Protein 7TDQ (pdb70)

B-factor: mean 64.27, std 17.87, range [30.76, 130.62]

Sequence (166 aa):
DLTEDLTAKISQLTVENRELRKALGSTADPRDRPLTATEKEAQLTATVGASAAAAKKIEARVRTIFSKVVTQKQVDDALKGLSDLTEDLTAKISQLTVENRELRKALGSTADPRDRPLTATEKEAQLTATVGASAAAAKKIEARVRTIFSKVVTQKQVDDALKGLS

CATH classification: 1.10.3390.10

GO terms:
  GO:0003690 double-stranded DNA binding (F, IDA)
  GO:0052170 symbiont-mediated suppression of host innate immune response (P, IDA)
  GO:0019033 viral tegument (C, EXP)
  GO:0030430 host cell cytoplasm (C, EXP)
  GO:0005515 protein binding (F, IPI)

Structure (mmCIF, N/CA/C/O backbone):
data_7TDQ
#
_entry.id   7TDQ
#
_cell.length_a   53.332
_cell.length_b   58.683
_cell.length_c   138.421
_cell.angle_alpha   90.000
_cell.angle_beta   90.000
_cell.angle_gamma   90.000
#
_symmetry.space_group_name_H-M   'I 2 2 2'
#
loop_
_entity.id
_entity.type
_entity.pdbx_description
1 polymer 'Tegument protein ORF52'
2 water water
#
loop_
_atom_site.group_PDB
_atom_site.id
_atom_site.type_symbol
_atom_site.label_atom_id
_atom_site.label_alt_id
_atom_site.label_comp_id
_atom_site.label_asym_id
_atom_site.label_entity_id
_atom_site.label_seq_id
_atom_site.pdbx_PDB_ins_code
_atom_site.Cartn_x
_atom_site.Cartn_y
_atom_site.Cartn_z
_atom_site.occupancy
_atom_site.B_iso_or_equiv
_atom_site.auth_seq_id
_atom_site.auth_comp_id
_atom_site.auth_asym_id
_atom_site.auth_atom_id
_atom_site.pdbx_PDB_model_num
ATOM 1 N N . ASP A 1 4 ? 41.13695 54.85598 17.56588 1.000 108.46416 11 ASP A N 1
ATOM 2 C CA . ASP A 1 4 ? 40.67142 53.50078 17.29409 1.000 107.65251 11 ASP A CA 1
ATOM 3 C C . ASP A 1 4 ? 39.24654 53.30632 17.80824 1.000 102.74972 11 ASP A C 1
ATOM 4 O O . ASP A 1 4 ? 38.34159 52.98189 17.03837 1.000 111.80353 11 ASP A O 1
ATOM 9 N N . LEU A 1 5 ? 39.05259 53.50041 19.11324 1.000 91.33683 12 LEU A N 1
ATOM 10 C CA . LEU A 1 5 ? 37.73869 53.38100 19.74437 1.000 74.09664 12 LEU A CA 1
ATOM 11 C C . LEU A 1 5 ? 37.16619 54.78381 19.92025 1.000 76.29026 12 LEU A C 1
ATOM 12 O O . LEU A 1 5 ? 37.47902 55.48105 20.88813 1.000 88.03403 12 LEU A O 1
ATOM 17 N N . THR A 1 6 ? 36.32695 55.19839 18.98027 1.000 75.49105 13 THR A N 1
ATOM 18 C CA . THR A 1 6 ? 35.65748 56.48415 19.08317 1.000 72.88886 13 THR A CA 1
ATOM 19 C C . THR A 1 6 ? 34.30161 56.31674 19.76532 1.000 76.43289 13 THR A C 1
ATOM 20 O O . THR A 1 6 ? 33.86204 55.20662 20.07549 1.000 71.53978 13 THR A O 1
ATOM 32 N N . GLU A 1 8 ? 31.41314 57.24850 18.36746 1.000 75.60845 15 GLU A N 1
ATOM 33 C CA . GLU A 1 8 ? 30.50423 56.74104 17.34361 1.000 70.15412 15 GLU A CA 1
ATOM 34 C C . GLU A 1 8 ? 30.51479 55.21904 17.29179 1.000 65.93331 15 GLU A C 1
ATOM 35 O O . GLU A 1 8 ? 29.47799 54.60362 17.02196 1.000 61.93297 15 GLU A O 1
ATOM 41 N N . ASP A 1 9 ? 31.66904 54.59650 17.54477 1.000 66.34824 16 ASP A N 1
ATOM 42 C CA . ASP A 1 9 ? 31.74158 53.13852 17.56694 1.000 66.07846 16 ASP A CA 1
ATOM 43 C C . ASP A 1 9 ? 30.80189 52.55731 18.61410 1.000 60.48951 16 ASP A C 1
ATOM 44 O O . ASP A 1 9 ? 30.14824 51.53404 18.37428 1.000 64.75421 16 ASP A O 1
ATOM 49 N N . LEU A 1 10 ? 30.71776 53.19642 19.78203 1.000 63.44040 17 LEU A N 1
ATOM 50 C CA . LEU A 1 10 ? 29.82703 52.71022 20.83017 1.000 54.49960 17 LEU A CA 1
ATOM 51 C C . LEU A 1 10 ? 28.36791 52.96464 20.47127 1.000 58.17160 17 LEU A C 1
ATOM 52 O O . LEU A 1 10 ? 27.52425 52.06935 20.58645 1.000 66.46871 17 LEU A O 1
ATOM 57 N N . THR A 1 11 ? 28.05242 54.18347 20.02414 1.000 59.84579 18 THR A N 1
ATOM 58 C CA . THR A 1 11 ? 26.66527 54.50792 19.70623 1.000 65.51744 18 THR A CA 1
ATOM 59 C C . THR A 1 11 ? 26.18144 53.74859 18.47537 1.000 63.95268 18 THR A C 1
ATOM 60 O O . THR A 1 11 ? 24.98453 53.45814 18.36251 1.000 80.97966 18 THR A O 1
ATOM 64 N N . ALA A 1 12 ? 27.08648 53.40681 17.55333 1.000 55.80551 19 ALA A N 1
ATOM 65 C CA . ALA A 1 12 ? 26.70168 52.57553 16.41446 1.000 56.54996 19 ALA A CA 1
ATOM 66 C C . ALA A 1 12 ? 26.29524 51.17943 16.86767 1.000 57.55037 19 ALA A C 1
ATOM 67 O O . ALA A 1 12 ? 25.30740 50.61501 16.38283 1.000 63.01030 19 ALA A O 1
ATOM 69 N N . LYS A 1 13 ? 27.06153 50.60083 17.79668 1.000 66.05826 20 LYS A N 1
ATOM 70 C CA . LYS A 1 13 ? 26.70106 49.30777 18.36487 1.000 53.92509 20 LYS A CA 1
ATOM 71 C C . LYS A 1 13 ? 25.42510 49.40740 19.19197 1.000 55.45692 20 LYS A C 1
ATOM 72 O O . LYS A 1 13 ? 24.59544 48.49209 19.17616 1.000 62.12241 20 LYS A O 1
ATOM 78 N N . ILE A 1 14 ? 25.24476 50.51442 19.92285 1.000 52.00380 21 ILE A N 1
ATOM 79 C CA . ILE A 1 14 ? 24.03477 50.68008 20.72694 1.000 55.56089 21 ILE A CA 1
ATOM 80 C C . ILE A 1 14 ? 22.80067 50.71751 19.83605 1.000 66.71460 21 ILE A C 1
ATOM 81 O O . ILE A 1 14 ? 21.77793 50.09317 20.14122 1.000 71.94972 21 ILE A O 1
ATOM 86 N N . SER A 1 15 ? 22.87330 51.45240 18.72395 1.000 69.29596 22 SER A N 1
ATOM 87 C CA . SER A 1 15 ? 21.75421 51.49087 17.78604 1.000 64.30906 22 SER A CA 1
ATOM 88 C C . SER A 1 15 ? 21.45967 50.10370 17.22824 1.000 55.29641 22 SER A C 1
ATOM 89 O O . SER A 1 15 ? 20.30082 49.67426 17.18240 1.000 57.04533 22 SER A O 1
ATOM 92 N N . GLN A 1 16 ? 22.50490 49.38103 16.81524 1.000 51.19235 23 GLN A N 1
ATOM 93 C CA . GLN A 1 16 ? 22.31933 48.05089 16.24342 1.000 52.02000 23 GLN A CA 1
ATOM 94 C C . GLN A 1 16 ? 21.64677 47.09876 17.22660 1.000 65.63466 23 GLN A C 1
ATOM 95 O O . GLN A 1 16 ? 20.89006 46.21443 16.81278 1.000 74.07165 23 GLN A O 1
ATOM 101 N N . LEU A 1 17 ? 21.90283 47.26702 18.52555 1.000 64.59054 24 LEU A N 1
ATOM 102 C CA . LEU A 1 17 ? 21.28324 46.39992 19.52072 1.000 56.50858 24 LEU A CA 1
ATOM 103 C C . LEU A 1 17 ? 19.84711 46.81642 19.81280 1.000 50.26140 24 LEU A C 1
ATOM 104 O O . LEU A 1 17 ? 18.98344 45.95813 20.02898 1.000 51.06280 24 LEU A O 1
ATOM 109 N N . THR A 1 18 ? 19.57163 48.12232 19.82266 1.000 45.62574 25 THR A N 1
ATOM 110 C CA . THR A 1 18 ? 18.21248 48.58585 20.08372 1.000 53.45171 25 THR A CA 1
ATOM 111 C C . THR A 1 18 ? 17.26853 48.18037 18.95886 1.000 60.87496 25 THR A C 1
ATOM 112 O O . THR A 1 18 ? 16.15172 47.71199 19.21202 1.000 70.39816 25 THR A O 1
ATOM 116 N N . VAL A 1 19 ? 17.69735 48.35337 17.70580 1.000 54.49567 26 VAL A N 1
ATOM 117 C CA 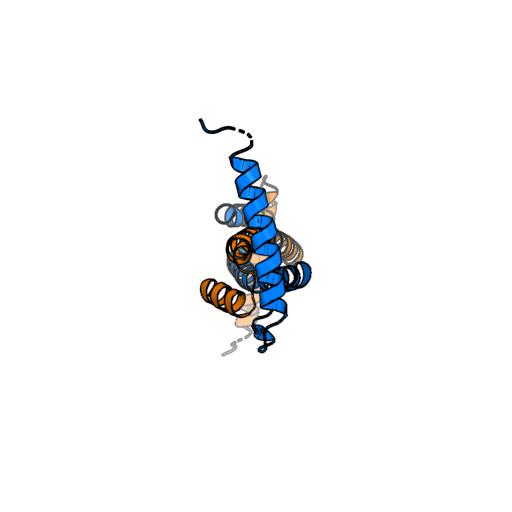. VAL A 1 19 ? 16.83039 47.98491 16.59092 1.000 60.55853 26 VAL A CA 1
ATOM 118 C C . VAL A 1 19 ? 16.66494 46.47184 16.51912 1.000 57.34305 26 VAL A C 1
ATOM 119 O O . VAL A 1 19 ? 15.61108 45.97740 16.10028 1.000 69.38673 26 VAL A O 1
ATOM 123 N N . GLU A 1 20 ? 17.68126 45.71327 16.93713 1.000 46.13723 27 GLU A N 1
ATOM 124 C CA . GLU A 1 20 ? 17.55779 44.26023 16.95832 1.000 44.40346 27 GLU A CA 1
ATOM 125 C C . GLU A 1 20 ? 16.70707 43.78906 18.13145 1.000 53.10287 27 GLU A C 1
ATOM 126 O O . GLU A 1 20 ? 15.97943 42.79677 18.00964 1.000 56.36904 27 GLU A O 1
ATOM 132 N N . ASN A 1 21 ? 16.77992 44.48023 19.27236 1.000 52.96585 28 ASN A N 1
ATOM 133 C CA . ASN A 1 21 ? 15.92316 44.11705 20.39848 1.000 61.37258 28 ASN A CA 1
ATOM 134 C C . ASN A 1 21 ? 14.46900 44.46748 20.11757 1.000 51.61177 28 ASN A C 1
ATOM 135 O O . ASN A 1 21 ? 13.55931 43.72619 20.50775 1.000 51.55089 28 ASN A O 1
ATOM 140 N N . ARG A 1 22 ? 14.22953 45.59131 19.43945 1.000 56.72387 29 ARG A N 1
ATOM 141 C CA . ARG A 1 22 ? 12.86737 45.93176 19.04553 1.000 64.19057 29 ARG A CA 1
ATOM 142 C C . ARG A 1 22 ? 12.28367 44.86743 18.12672 1.000 63.69676 29 ARG A C 1
ATOM 143 O O . ARG A 1 22 ? 11.09380 44.54200 18.21587 1.000 56.81772 29 ARG A O 1
ATOM 151 N N . GLU A 1 23 ? 13.10880 44.30462 17.24371 1.000 60.77988 30 GLU A N 1
ATOM 152 C CA . GLU A 1 23 ? 12.62409 43.28433 16.32188 1.000 53.36130 30 GLU A CA 1
ATOM 153 C C . GLU A 1 23 ? 12.39465 41.95933 17.03807 1.000 52.30624 30 GLU A C 1
ATOM 154 O O . GLU A 1 23 ? 11.37787 41.29493 16.81424 1.000 54.93007 30 GLU A O 1
ATOM 160 N N . LEU A 1 24 ? 13.32387 41.56278 17.91103 1.000 52.89499 31 LEU A N 1
ATOM 161 C CA . LEU A 1 24 ? 13.16340 40.30982 18.64120 1.000 45.76046 31 LEU A CA 1
ATOM 162 C C . LEU A 1 24 ? 11.93247 40.33347 19.54231 1.000 45.59354 31 LEU A C 1
ATOM 163 O O . LEU A 1 24 ? 11.28987 39.29726 19.73750 1.000 52.33459 31 LEU A O 1
ATOM 168 N N . ARG A 1 25 ? 11.58309 41.49541 20.09620 1.000 40.00252 32 ARG A N 1
ATOM 169 C CA . ARG A 1 25 ? 10.35613 41.58306 20.88130 1.000 51.58242 32 ARG A CA 1
ATOM 170 C C . ARG A 1 25 ? 9.13112 41.40950 19.99443 1.000 60.55907 32 ARG A C 1
ATOM 171 O O . ARG A 1 25 ? 8.21342 40.65120 20.32661 1.000 68.13092 32 ARG A O 1
ATOM 179 N N . LYS A 1 26 ? 9.09675 42.11535 18.86135 1.000 53.09596 33 LYS A N 1
ATOM 180 C CA . LYS A 1 26 ? 7.97772 41.99082 17.93046 1.000 57.75320 33 LYS A CA 1
ATOM 181 C C . LYS A 1 26 ? 7.80020 40.55070 17.46866 1.000 57.30440 33 LYS A C 1
ATOM 182 O O . LYS A 1 26 ? 6.67035 40.09525 17.25382 1.000 71.12139 33 LYS A O 1
ATOM 188 N N . ALA A 1 27 ? 8.90246 39.81408 17.31765 1.000 51.08240 34 ALA A N 1
ATOM 189 C CA . ALA A 1 27 ? 8.80196 38.39401 16.99783 1.000 52.16974 34 ALA A CA 1
ATOM 190 C C . ALA A 1 27 ? 8.27735 37.60596 18.19098 1.000 60.62163 34 ALA A C 1
ATOM 191 O O . ALA A 1 27 ? 7.42366 36.72363 18.03917 1.000 70.69019 34 ALA A O 1
ATOM 193 N N . LEU A 1 28 ? 8.77835 37.91429 19.39090 1.000 57.79810 35 LEU A N 1
ATOM 194 C CA . LEU A 1 28 ? 8.29370 37.24226 20.59302 1.000 51.70494 35 LEU A CA 1
ATOM 195 C C . LEU A 1 28 ? 6.83660 37.57976 20.87511 1.000 43.69056 35 LEU A C 1
ATOM 196 O O . LEU A 1 28 ? 6.10596 36.75156 21.43028 1.000 48.69327 35 LEU A O 1
ATOM 201 N N . GLY A 1 29 ? 6.39713 38.78556 20.51200 1.000 45.07825 36 GLY A N 1
ATOM 202 C CA . GLY A 1 29 ? 5.00501 39.15107 20.70008 1.000 46.22035 36 GLY A CA 1
ATOM 203 C C . GLY A 1 29 ? 4.05218 38.45360 19.75225 1.000 56.46439 36 GLY A C 1
ATOM 204 O O . GLY A 1 29 ? 2.84221 38.44718 20.00236 1.000 67.20131 36 GLY A O 1
ATOM 205 N N . SER A 1 30 ? 4.56830 37.86566 18.67428 1.000 58.82566 37 SER A N 1
ATOM 206 C CA . SER A 1 30 ? 3.75347 37.16123 17.69344 1.000 63.83731 37 SER A CA 1
ATOM 207 C C . SER A 1 30 ? 3.81104 35.64828 17.85962 1.000 66.53059 37 SER A C 1
ATOM 208 O O . SER A 1 30 ? 3.30323 34.92198 16.99876 1.000 71.64247 37 SER A O 1
ATOM 211 N N . THR A 1 31 ? 4.41432 35.15963 18.94063 1.000 64.34664 38 THR A N 1
ATOM 212 C CA . THR A 1 31 ? 4.54987 33.72771 19.15480 1.000 65.91194 38 THR A CA 1
ATOM 213 C C . THR A 1 31 ? 3.18813 33.09724 19.45500 1.000 70.74016 38 THR A C 1
ATOM 214 O O . THR A 1 31 ? 2.19990 33.77992 19.74200 1.000 74.77910 38 THR A O 1
ATOM 218 N N . ALA A 1 32 ? 3.14861 31.76422 19.39217 1.000 69.15028 39 ALA A N 1
ATOM 219 C CA . ALA A 1 32 ? 1.89590 31.05079 19.62337 1.000 65.09544 39 ALA A CA 1
ATOM 220 C C . ALA A 1 32 ? 1.53604 31.02884 21.10440 1.000 68.07523 39 ALA A C 1
ATOM 221 O O . ALA A 1 32 ? 0.41594 31.38647 21.48846 1.000 60.53039 39 ALA A O 1
ATOM 223 N N . ASP A 1 33 ? 2.46927 30.61029 21.94737 1.000 67.96430 40 ASP A N 1
ATOM 224 C CA . ASP A 1 33 ? 2.20644 30.49037 23.37841 1.000 71.02414 40 ASP A CA 1
ATOM 225 C C . ASP A 1 33 ? 2.13999 31.87042 24.01424 1.000 66.07295 40 ASP A C 1
ATOM 226 O O . ASP A 1 33 ? 3.11870 32.62777 23.93906 1.000 63.74372 40 ASP A O 1
ATOM 231 N N . PRO A 1 34 ? 1.02391 32.25209 24.64430 1.000 65.80748 41 PRO A N 1
ATOM 232 C CA . PRO A 1 34 ? 0.94947 33.58214 25.26814 1.000 61.48631 41 PRO A CA 1
ATOM 233 C C . PRO A 1 34 ? 1.95849 33.80365 26.38202 1.000 63.11701 41 PRO A C 1
ATOM 234 O O . PRO A 1 34 ? 2.30909 34.95681 26.65985 1.000 59.15787 41 PRO A O 1
ATOM 238 N N . ARG A 1 35 ? 2.43894 32.74291 27.03211 1.000 59.96281 42 ARG A N 1
ATOM 239 C CA . ARG A 1 35 ? 3.40697 32.91640 28.10800 1.000 62.43094 42 ARG A CA 1
ATOM 240 C C . ARG A 1 35 ? 4.81182 33.21185 27.59784 1.000 60.65095 42 ARG A C 1
ATOM 241 O O . ARG A 1 35 ? 5.68777 33.53527 28.40672 1.000 58.15855 42 ARG A O 1
ATOM 249 N N . ASP A 1 36 ? 5.04674 33.11578 26.28783 1.000 59.83961 43 ASP A N 1
ATOM 250 C CA . ASP A 1 36 ? 6.32154 33.51617 25.70566 1.000 47.99846 43 ASP A CA 1
ATOM 251 C C . ASP A 1 36 ? 6.36896 34.99414 25.33548 1.000 53.13899 43 ASP A C 1
ATOM 252 O O . ASP A 1 36 ? 7.45574 35.50651 25.04531 1.000 61.73137 43 ASP A O 1
ATOM 257 N N . ARG A 1 37 ? 5.23070 35.68272 25.33249 1.000 50.36431 44 ARG A N 1
ATOM 258 C CA . ARG A 1 37 ? 5.22315 37.09968 25.00032 1.000 57.58312 44 ARG A CA 1
ATOM 259 C C . ARG A 1 37 ? 6.04096 37.88111 26.03015 1.000 70.95391 44 ARG A C 1
ATOM 260 O O . ARG A 1 37 ? 5.97417 37.58723 27.22819 1.000 73.53094 44 ARG A O 1
ATOM 268 N N . PRO A 1 38 ? 6.82056 38.86934 25.59995 1.000 70.06691 45 PRO A N 1
ATOM 269 C CA . PRO A 1 38 ? 7.59635 39.65475 26.56679 1.000 60.76918 45 PRO A CA 1
ATOM 270 C C . PRO A 1 38 ? 6.68711 40.53352 27.40976 1.000 66.38407 45 PRO A C 1
ATOM 271 O O . PRO A 1 38 ? 5.68587 41.06809 26.92678 1.000 63.53611 45 PRO A O 1
ATOM 275 N N . LEU A 1 39 ? 7.04117 40.66781 28.68471 1.000 58.20243 46 LEU A N 1
ATOM 276 C CA . LEU A 1 39 ? 6.29393 41.54164 29.57467 1.000 48.02115 46 LEU A CA 1
ATOM 277 C C . LEU A 1 39 ? 6.48336 42.99666 29.16847 1.000 52.30249 46 LEU A C 1
ATOM 278 O O . LEU A 1 39 ? 7.56017 43.39700 28.71333 1.000 41.40346 46 LEU A O 1
ATOM 283 N N . THR A 1 40 ? 5.42708 43.78829 29.32947 1.000 68.29699 47 THR A N 1
ATOM 284 C CA . THR A 1 40 ? 5.51853 45.22130 29.11128 1.000 61.12887 47 THR A CA 1
ATOM 285 C C . THR A 1 40 ? 6.24539 45.88171 30.28214 1.000 57.60964 47 THR A C 1
ATOM 286 O O . THR A 1 40 ? 6.55872 45.24995 31.29419 1.000 70.37774 47 THR A O 1
ATOM 290 N N . ALA A 1 41 ? 6.51190 47.18179 30.13495 1.000 51.12447 48 ALA A N 1
ATOM 291 C CA . ALA A 1 41 ? 7.26973 47.90020 31.15579 1.000 47.64227 48 ALA A CA 1
ATOM 292 C C . ALA A 1 41 ? 6.48581 48.00807 32.45885 1.000 57.34164 48 ALA A C 1
ATOM 293 O O . ALA A 1 41 ? 7.05397 47.84742 33.54582 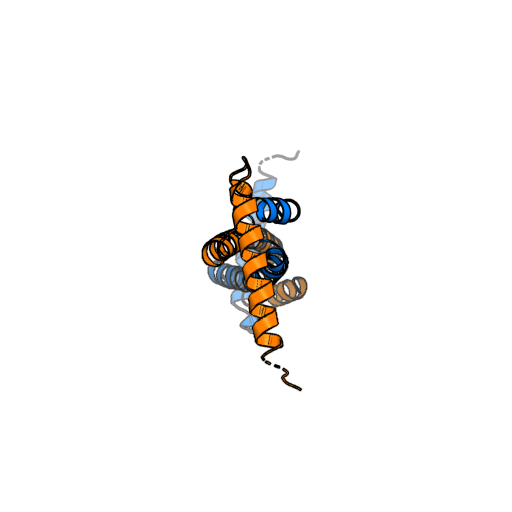1.000 44.65601 48 ALA A O 1
ATOM 295 N N . THR A 1 42 ? 5.18270 48.27758 32.36893 1.000 63.80150 49 THR A N 1
ATOM 296 C CA . THR A 1 42 ? 4.36876 48.41143 33.57199 1.000 64.04787 49 THR A CA 1
ATOM 297 C C . THR A 1 42 ? 4.04031 47.05238 34.18119 1.000 66.97702 49 THR A C 1
ATOM 298 O O . THR A 1 42 ? 3.99548 46.91652 35.40821 1.000 71.23523 49 THR A O 1
ATOM 302 N N . GLU A 1 43 ? 3.80761 46.04219 33.33934 1.000 62.95839 50 GLU A N 1
ATOM 303 C CA . GLU A 1 43 ? 3.52115 44.70015 33.84153 1.000 58.30650 50 GLU A CA 1
ATOM 304 C C . GLU A 1 43 ? 4.71142 44.14569 34.61349 1.000 51.47742 50 GLU A C 1
ATOM 305 O O . GLU A 1 43 ? 4.55473 43.56576 35.69458 1.000 39.98027 50 GLU A O 1
ATOM 311 N N . LYS A 1 44 ? 5.91631 44.32006 34.06736 1.000 53.47230 51 LYS A N 1
ATOM 312 C CA . LYS A 1 44 ? 7.12752 43.92059 34.77530 1.000 49.84431 51 LYS A CA 1
ATOM 313 C C . LYS A 1 44 ? 7.30834 44.72582 36.05518 1.000 54.61315 51 LYS A C 1
ATOM 314 O O . LYS A 1 44 ? 7.70264 44.17909 37.09322 1.000 51.53141 51 LYS A O 1
ATOM 320 N N . GLU A 1 45 ? 7.02886 46.03071 36.00005 1.000 57.25469 52 GLU A N 1
ATOM 321 C CA . GLU A 1 45 ? 7.13466 46.86290 37.19493 1.000 46.31561 52 GLU A CA 1
ATOM 322 C C . GLU A 1 45 ? 6.07088 46.49263 38.22108 1.000 41.95590 52 GLU A C 1
ATOM 323 O O . GLU A 1 45 ? 6.33799 46.49288 39.42805 1.000 40.76762 52 GLU A O 1
ATOM 329 N N . ALA A 1 46 ? 4.85996 46.16413 37.75923 1.000 45.52432 53 ALA A N 1
ATOM 330 C CA . ALA A 1 46 ? 3.79218 45.79585 38.68337 1.000 44.96783 53 ALA A CA 1
ATOM 331 C C . ALA A 1 46 ? 4.12972 44.51507 39.43050 1.000 58.88663 53 ALA A C 1
ATOM 332 O O . ALA A 1 46 ? 3.94086 44.43315 40.65152 1.000 69.11001 53 ALA A O 1
ATOM 334 N N . GLN A 1 47 ? 4.62803 43.50216 38.71758 1.000 60.10497 54 GLN A N 1
ATOM 335 C CA . GLN A 1 47 ? 5.07454 42.28341 39.38069 1.000 59.75733 54 GLN A CA 1
ATOM 336 C C . GLN A 1 47 ? 6.32953 42.50698 40.21055 1.000 50.11987 54 GLN A C 1
ATOM 337 O O . GLN A 1 47 ? 6.60490 41.71819 41.12062 1.000 51.26364 54 GLN A O 1
ATOM 343 N N . LEU A 1 48 ? 7.10112 43.55422 39.92035 1.000 42.33130 55 LEU A N 1
ATOM 344 C CA . LEU A 1 48 ? 8.28709 43.83376 40.71921 1.000 44.60363 55 LEU A CA 1
ATOM 345 C C . LEU A 1 48 ? 7.89402 44.35079 42.09918 1.000 45.03334 55 LEU A C 1
ATOM 346 O O . LEU A 1 48 ? 8.32731 43.81207 43.12321 1.000 39.90164 55 LEU A O 1
ATOM 351 N N . THR A 1 49 ? 7.05464 45.39248 42.14412 1.000 34.33617 56 THR A N 1
ATOM 352 C CA . THR A 1 49 ? 6.62456 45.93748 43.42810 1.000 52.97748 56 THR A CA 1
ATOM 353 C C . THR A 1 49 ? 5.79800 44.92328 44.20730 1.000 53.06439 56 THR A C 1
ATOM 354 O O . THR A 1 49 ? 5.84012 44.89344 45.44330 1.000 58.36889 56 THR A O 1
ATOM 358 N N . ALA A 1 50 ? 5.03825 44.08291 43.49947 1.000 48.07988 57 ALA A N 1
ATOM 359 C CA . ALA A 1 50 ? 4.30870 43.00672 44.16467 1.000 44.78763 57 ALA A CA 1
ATOM 360 C C . ALA A 1 50 ? 5.26212 42.05716 44.87470 1.000 47.16196 57 ALA A C 1
ATOM 361 O O . ALA A 1 50 ? 4.97739 41.59819 45.98778 1.000 51.19792 57 ALA A O 1
ATOM 363 N N . THR A 1 51 ? 6.39617 41.74650 44.24564 1.000 50.45120 58 THR A N 1
ATOM 364 C CA . THR A 1 51 ? 7.39854 40.91395 44.89865 1.000 47.37280 58 THR A CA 1
ATOM 365 C C . THR A 1 51 ? 8.01138 41.63832 46.09150 1.000 42.12356 58 THR A C 1
ATOM 366 O O . THR A 1 51 ? 8.22870 41.03453 47.14956 1.000 43.86636 58 THR A O 1
ATOM 370 N N . VAL A 1 52 ? 8.28989 42.93641 45.93832 1.000 37.68569 59 VAL A N 1
ATOM 371 C CA . VAL 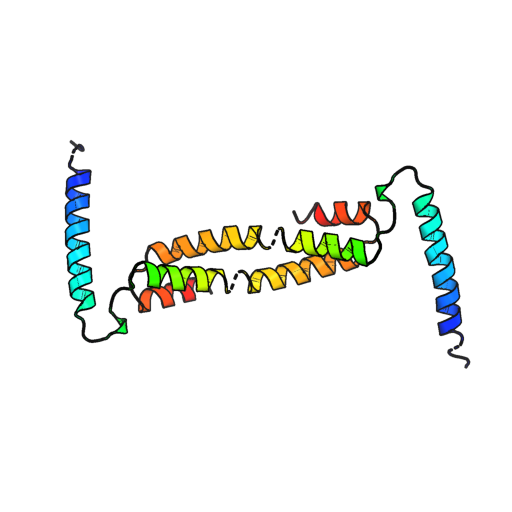A 1 52 ? 8.84970 43.72475 47.03517 1.000 50.26359 59 VAL A CA 1
ATOM 372 C C . VAL A 1 52 ? 7.87478 43.78154 48.20325 1.000 49.10755 59 VAL A C 1
ATOM 373 O O . VAL A 1 52 ? 8.24298 43.52881 49.35625 1.000 50.07485 59 VAL A O 1
ATOM 377 N N . GLY A 1 53 ? 6.61763 44.13204 47.92132 1.000 45.68971 60 GLY A N 1
ATOM 378 C CA . GLY A 1 53 ? 5.63567 44.26481 48.98239 1.000 42.87363 60 GLY A CA 1
ATOM 379 C C . GLY A 1 53 ? 5.37822 42.97080 49.72558 1.000 50.41218 60 GLY A C 1
ATOM 380 O O . GLY A 1 53 ? 5.07032 42.98684 50.92060 1.000 62.48551 60 GLY A O 1
ATOM 381 N N . ALA A 1 54 ? 5.50357 41.83377 49.03571 1.000 38.57525 61 ALA A N 1
ATOM 382 C CA . ALA A 1 54 ? 5.32511 40.54678 49.69488 1.000 38.86025 61 ALA A CA 1
ATOM 383 C C . ALA A 1 54 ? 6.49231 40.23433 50.62281 1.000 44.52940 61 ALA A C 1
ATOM 384 O O . ALA A 1 54 ? 6.28858 39.75639 51.74489 1.000 54.50578 61 ALA A O 1
ATOM 394 N N . SER A 1 56 ? 8.61157 42.51826 51.82534 1.000 52.18383 63 SER A N 1
ATOM 395 C CA . SER A 1 56 ? 8.66328 43.56340 52.84321 1.000 51.62390 63 SER A CA 1
ATOM 396 C C . SER A 1 56 ? 7.69049 43.27518 53.97933 1.000 52.03694 63 SER A C 1
ATOM 397 O O . SER A 1 56 ? 8.00651 43.51445 55.15127 1.000 51.55827 63 SER A O 1
ATOM 400 N N . ALA A 1 57 ? 6.50165 42.76171 53.65450 1.000 37.20816 64 ALA A N 1
ATOM 401 C CA . ALA A 1 57 ? 5.54387 42.41948 54.69963 1.000 39.66812 64 ALA A CA 1
ATOM 402 C C . ALA A 1 57 ? 6.04837 41.25977 55.54873 1.000 51.15771 64 ALA A C 1
ATOM 403 O O . ALA A 1 57 ? 5.91347 41.28188 56.77774 1.000 59.36471 64 ALA A O 1
ATOM 405 N N . ALA A 1 58 ? 6.63969 40.24391 54.91580 1.000 51.87126 65 ALA A N 1
ATOM 406 C CA . ALA A 1 58 ? 7.17817 39.11720 55.67189 1.000 54.12822 65 ALA A CA 1
ATOM 407 C C . ALA A 1 58 ? 8.37209 39.54175 56.51573 1.000 53.82388 65 ALA A C 1
ATOM 408 O O . ALA A 1 58 ? 8.53336 39.07895 57.65177 1.000 57.47835 65 ALA A O 1
ATOM 410 N N . ALA A 1 59 ? 9.21972 40.42199 55.97855 1.000 44.70627 66 ALA A N 1
ATOM 411 C CA . ALA A 1 59 ? 10.34560 40.93351 56.75238 1.000 47.11394 66 ALA A CA 1
ATOM 412 C C . ALA A 1 59 ? 9.87938 41.80448 57.90832 1.000 56.52719 66 ALA A C 1
ATOM 413 O O . ALA A 1 59 ? 10.53446 41.84285 58.95625 1.000 51.70356 66 ALA A O 1
ATOM 415 N N . ALA A 1 60 ? 8.75311 42.50504 57.74233 1.000 52.94110 67 ALA A N 1
ATOM 416 C CA . ALA A 1 60 ? 8.23390 43.33798 58.82127 1.000 51.21408 67 ALA A CA 1
ATOM 417 C C . ALA A 1 60 ? 7.74032 42.49795 59.99342 1.000 49.74952 67 ALA A C 1
ATOM 418 O O . ALA A 1 60 ? 7.82926 42.93912 61.14536 1.000 49.39162 67 ALA A O 1
ATOM 420 N N . LYS A 1 61 ? 7.21973 41.29672 59.72462 1.000 46.64162 68 LYS A N 1
ATOM 421 C CA . LYS A 1 61 ? 6.79416 40.41470 60.80877 1.000 43.35894 68 LYS A CA 1
ATOM 422 C C . LYS A 1 61 ? 7.99040 39.94624 61.62872 1.000 49.81832 68 LYS A C 1
ATOM 423 O O . LYS A 1 61 ? 7.97149 40.00739 62.86371 1.000 57.33328 68 LYS A O 1
ATOM 429 N N . LYS A 1 62 ? 9.04152 39.47055 60.95368 1.000 47.78210 69 LYS A N 1
ATOM 430 C CA . LYS A 1 62 ? 10.23175 39.01007 61.66263 1.000 49.47005 69 LYS A CA 1
ATOM 431 C C . LYS A 1 62 ? 10.88040 40.14641 62.44043 1.000 52.42376 69 LYS A C 1
ATOM 432 O O . LYS A 1 62 ? 11.42558 39.93374 63.52941 1.000 60.35868 69 LYS A O 1
ATOM 438 N N . ILE A 1 63 ? 10.82591 41.36432 61.89928 1.000 50.48010 70 ILE A N 1
ATOM 439 C CA . ILE A 1 63 ? 11.38554 42.51661 62.59709 1.000 48.99529 70 ILE A CA 1
ATOM 440 C C . ILE A 1 63 ? 10.55353 42.85246 63.82912 1.000 48.17337 70 ILE A C 1
ATOM 441 O O . ILE A 1 63 ? 11.09654 43.09479 64.91305 1.000 50.91248 70 ILE A O 1
ATOM 446 N N . GLU A 1 64 ? 9.22452 42.85295 63.69124 1.000 41.97914 71 GLU A N 1
ATOM 447 C CA . GLU A 1 64 ? 8.36648 43.23478 64.80827 1.000 46.17770 71 GLU A CA 1
ATOM 448 C C . GLU A 1 64 ? 8.46495 42.23695 65.95439 1.000 61.71677 71 GLU A C 1
ATOM 449 O O . GLU A 1 64 ? 8.58591 42.63314 67.12033 1.000 53.48432 71 GLU A O 1
ATOM 455 N N . ALA A 1 65 ? 8.40540 40.93789 65.64756 1.000 59.22913 72 ALA A N 1
ATOM 456 C CA . ALA A 1 65 ? 8.54686 39.93408 66.69467 1.000 53.18246 72 ALA A CA 1
ATOM 457 C C . ALA A 1 65 ? 9.92590 39.99266 67.33754 1.000 53.43248 72 ALA A C 1
ATOM 458 O O . ALA A 1 65 ? 10.06411 39.72986 68.53656 1.000 56.35554 72 ALA A O 1
ATOM 460 N N . ARG A 1 66 ? 10.95470 40.33695 66.56040 1.000 51.80431 73 ARG A N 1
ATOM 461 C CA . ARG A 1 66 ? 12.29971 40.44551 67.11327 1.000 53.12262 73 ARG A CA 1
ATOM 462 C C . ARG A 1 66 ? 12.42135 41.64767 68.04311 1.000 59.50592 73 ARG A C 1
ATOM 463 O O . ARG A 1 66 ? 13.01349 41.54302 69.12207 1.000 53.70441 73 ARG A O 1
ATOM 471 N N . VAL A 1 67 ? 11.85890 42.79141 67.64801 1.000 58.13062 74 VAL A N 1
ATOM 472 C CA . VAL A 1 67 ? 11.91354 43.98054 68.49386 1.000 47.48461 74 VAL A CA 1
ATOM 473 C C . VAL A 1 67 ? 11.09772 43.77940 69.76796 1.000 5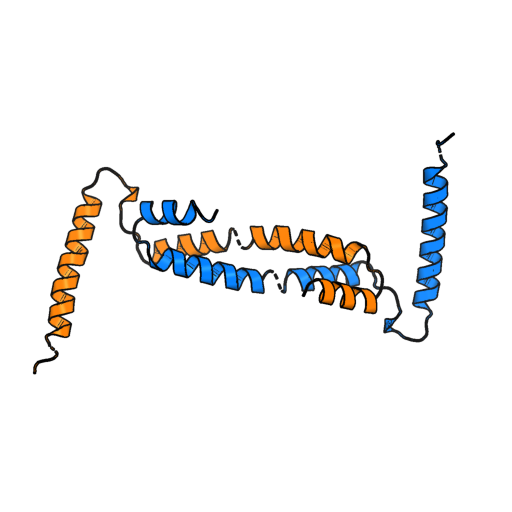1.48670 74 VAL A C 1
ATOM 474 O O . VAL A 1 67 ? 11.43061 44.33865 70.82086 1.000 45.50940 74 VAL A O 1
ATOM 478 N N . ARG A 1 68 ? 10.04102 42.96600 69.70816 1.000 53.29248 75 ARG A N 1
ATOM 479 C CA . ARG A 1 68 ? 9.19320 42.76583 70.88026 1.000 50.11734 75 ARG A CA 1
ATOM 480 C C . ARG A 1 68 ? 9.90659 41.95523 71.95529 1.000 60.49152 75 ARG A C 1
ATOM 481 O O . ARG A 1 68 ? 9.84757 42.29735 73.14226 1.000 76.31081 75 ARG A O 1
ATOM 489 N N . THR A 1 69 ? 10.58196 40.87143 71.56537 1.000 60.51282 76 THR A N 1
ATOM 490 C CA . THR A 1 69 ? 11.32334 40.08282 72.54540 1.000 72.59538 76 THR A CA 1
ATOM 491 C C . THR A 1 69 ? 12.48810 40.86233 73.13720 1.000 80.55602 76 THR A C 1
ATOM 492 O O . THR A 1 69 ? 13.01334 40.47465 74.18720 1.000 92.08832 76 THR A O 1
ATOM 496 N N . ILE A 1 70 ? 12.90464 41.94740 72.48403 1.000 73.49011 77 ILE A N 1
ATOM 497 C CA . ILE A 1 70 ? 13.92637 42.81984 73.04783 1.000 73.27061 77 ILE A CA 1
ATOM 498 C C . ILE A 1 70 ? 13.30009 43.81773 74.01676 1.000 70.42163 77 ILE A C 1
ATOM 499 O O . ILE A 1 70 ? 13.87707 44.13108 75.06467 1.000 64.49385 77 ILE A O 1
ATOM 504 N N . PHE A 1 71 ? 12.10588 44.31726 73.69480 1.000 67.18079 78 PHE A N 1
ATOM 505 C CA . PHE A 1 71 ? 11.37763 45.20910 74.58776 1.000 66.89226 78 PHE A CA 1
ATOM 506 C C . PHE A 1 71 ? 10.75600 44.48902 75.77590 1.000 76.99868 78 PHE A C 1
ATOM 507 O O . PHE A 1 71 ? 10.34485 45.15198 76.73486 1.000 71.81370 78 PHE A O 1
ATOM 515 N N . SER A 1 72 ? 10.67849 43.15898 75.74008 1.000 76.95833 79 SER A N 1
ATOM 516 C CA . SER A 1 72 ? 10.12687 42.39792 76.85422 1.000 71.84281 79 SER A CA 1
ATOM 517 C C . SER A 1 72 ? 11.05900 42.34641 78.05814 1.000 66.86567 79 SER A C 1
ATOM 518 O O . SER A 1 72 ? 10.68531 41.75840 79.07925 1.000 74.27448 79 SER A O 1
ATOM 521 N N . LYS A 1 73 ? 12.24877 42.93884 77.97196 1.000 57.12326 80 LYS A N 1
ATOM 522 C CA . LYS A 1 73 ? 13.22888 42.92133 79.05188 1.000 67.05888 80 LYS A CA 1
ATOM 523 C C . LYS A 1 73 ? 13.76639 44.31957 79.32765 1.000 67.00722 80 LYS A C 1
ATOM 524 O O . LYS A 1 73 ? 14.92736 44.49504 79.71053 1.000 69.39095 80 LYS A O 1
ATOM 530 N N . VAL A 1 74 ? 12.93299 45.34123 79.12960 1.000 56.80817 81 VAL A N 1
ATOM 531 C CA . VAL A 1 74 ? 13.30351 46.72141 79.41840 1.000 48.90631 81 VAL A CA 1
ATOM 532 C C . VAL A 1 74 ? 12.14933 47.39307 80.14942 1.000 44.22154 81 VAL A C 1
ATOM 533 O O . VAL A 1 74 ? 10.99247 46.98063 80.03557 1.000 51.12603 81 VAL A O 1
ATOM 537 N N . VAL A 1 75 ? 12.47501 48.44428 80.90026 1.000 48.46894 82 VAL A N 1
ATOM 538 C CA . VAL A 1 75 ? 11.48182 49.16202 81.69326 1.000 56.88628 82 VAL A CA 1
ATOM 539 C C . VAL A 1 75 ? 11.69525 50.66608 81.57905 1.000 46.86953 82 VAL A C 1
ATOM 540 O O . VAL A 1 75 ? 10.73696 51.42971 81.40504 1.000 52.72438 82 VAL A O 1
ATOM 544 N N . THR A 1 76 ? 12.94610 51.10456 81.67889 1.000 42.85195 83 THR A N 1
ATOM 545 C CA . THR A 1 76 ? 13.27458 52.52068 81.70568 1.000 51.93874 83 THR A CA 1
ATOM 546 C C . THR A 1 76 ? 13.70828 52.99567 80.32558 1.000 61.27621 83 THR A C 1
ATOM 547 O O . THR A 1 76 ? 14.00049 52.20266 79.42665 1.000 67.40294 83 THR A O 1
ATOM 551 N N . GLN A 1 77 ? 13.74078 54.32066 80.16942 1.000 57.28775 84 GLN A N 1
ATOM 552 C CA . GLN A 1 77 ? 14.20745 54.90668 78.91830 1.000 51.99058 84 GLN A CA 1
ATOM 553 C C . GLN A 1 77 ? 15.67855 54.59119 78.68321 1.000 56.24566 84 GLN A C 1
ATOM 554 O O . GLN A 1 77 ? 16.10751 54.40521 77.53919 1.000 62.48774 84 GLN A O 1
ATOM 560 N N . LYS A 1 78 ? 16.46767 54.52661 79.75814 1.000 69.74806 85 LYS A N 1
ATOM 561 C CA . LYS A 1 78 ? 17.88178 54.19112 79.61906 1.000 66.38075 85 LYS A CA 1
ATOM 562 C C . LYS A 1 78 ? 18.05926 52.75512 79.14122 1.000 59.42702 85 LYS A C 1
ATOM 563 O O . LYS A 1 78 ? 18.91329 52.47933 78.29018 1.000 55.68728 85 LYS A O 1
ATOM 569 N N . GLN A 1 79 ? 17.25165 51.82889 79.66641 1.000 52.42954 86 GLN A N 1
ATOM 570 C CA . GLN A 1 79 ? 17.32913 50.43887 79.22957 1.000 54.61784 86 GLN A CA 1
ATOM 571 C C . GLN A 1 79 ? 16.90605 50.29153 77.77363 1.000 60.95991 86 GLN A C 1
ATOM 572 O O . GLN A 1 79 ? 17.45929 49.46064 77.04268 1.000 65.07666 86 GLN A O 1
ATOM 578 N N . VAL A 1 80 ? 15.92572 51.08411 77.33562 1.000 57.74149 87 VAL A N 1
ATOM 579 C CA . VAL A 1 80 ? 15.47362 51.01078 75.94867 1.000 61.30895 87 VAL A CA 1
ATOM 580 C C . VAL A 1 80 ? 16.56535 51.50806 75.00751 1.000 62.45312 87 VAL A C 1
ATOM 581 O O . VAL A 1 80 ? 16.85349 50.88704 73.97756 1.000 66.46063 87 VAL A O 1
ATOM 585 N N . ASP A 1 81 ? 17.20097 52.62934 75.36031 1.000 59.14957 88 ASP A N 1
ATOM 586 C CA . ASP A 1 81 ? 18.25669 53.18162 74.51715 1.000 53.47967 88 ASP A CA 1
ATOM 587 C C . ASP A 1 81 ? 19.42903 52.21604 74.38216 1.000 63.65170 88 ASP A C 1
ATOM 588 O O . ASP A 1 81 ? 20.04897 52.12913 73.31812 1.000 66.01725 88 ASP A O 1
ATOM 593 N N . ASP A 1 82 ? 19.75140 51.48329 75.44923 1.000 78.52850 89 ASP A N 1
ATOM 594 C CA . ASP A 1 82 ? 20.86074 50.53869 75.37324 1.000 80.34095 89 ASP A CA 1
ATOM 595 C C . ASP A 1 82 ? 20.47415 49.26045 74.64344 1.000 73.85228 89 ASP A C 1
ATOM 596 O O . ASP A 1 82 ? 21.33933 48.61370 74.04144 1.000 61.89477 89 ASP A O 1
ATOM 601 N N . ALA A 1 83 ? 19.19229 48.89099 74.67960 1.000 69.87325 90 ALA A N 1
ATOM 602 C CA . ALA A 1 83 ? 18.72265 47.71872 73.95179 1.000 68.72633 90 ALA A CA 1
ATOM 603 C C . ALA A 1 83 ? 18.66443 47.96252 72.45076 1.000 70.74348 90 ALA A C 1
ATOM 604 O O . ALA A 1 83 ? 18.87470 47.03150 71.66586 1.000 69.14933 90 ALA A O 1
ATOM 606 N N . LEU A 1 84 ? 18.37694 49.19536 72.03663 1.000 64.10535 91 LEU A N 1
ATOM 607 C CA . LEU A 1 84 ? 18.37468 49.55418 70.62659 1.000 71.06850 91 LEU A CA 1
ATOM 608 C C . LEU A 1 84 ? 19.76351 49.88063 70.10142 1.000 85.27846 91 LEU A C 1
ATOM 609 O O . LEU A 1 84 ? 19.92834 50.05254 68.88839 1.000 80.36561 91 LEU A O 1
ATOM 614 N N . LYS A 1 85 ? 20.76255 49.97311 70.98032 1.000 92.40602 92 LYS A N 1
ATOM 615 C CA . LYS A 1 85 ? 22.08936 50.38754 70.53915 1.000 93.32658 92 LYS A CA 1
ATOM 616 C C . LYS A 1 85 ? 22.76969 49.28869 69.72823 1.000 105.26970 92 LYS A C 1
ATOM 617 O O . LYS A 1 85 ? 23.42650 49.56881 68.71713 1.000 114.92152 92 LYS A O 1
ATOM 623 N N . GLY A 1 86 ? 22.61820 48.03169 70.15640 1.000 106.42706 93 GLY A N 1
ATOM 624 C CA . GLY A 1 86 ? 23.20653 46.92981 69.41148 1.000 115.37239 93 GLY A CA 1
ATOM 625 C C . GLY A 1 86 ? 22.50150 46.69039 68.09057 1.000 123.04743 93 GLY A C 1
ATOM 626 O O . GLY A 1 86 ? 23.14449 46.46950 67.05854 1.000 120.12827 93 GLY A O 1
ATOM 627 N N . LEU A 1 87 ? 21.17148 46.74690 68.10269 1.000 125.16725 94 LEU A N 1
ATOM 628 C CA . LEU A 1 87 ? 20.38248 46.46346 66.90979 1.000 126.69356 94 LEU A CA 1
ATOM 629 C C . LEU A 1 87 ? 19.85495 47.76919 66.31768 1.000 125.31135 94 LEU A C 1
ATOM 630 O O . LEU A 1 87 ? 18.67183 48.09577 66.39874 1.000 125.40482 94 LEU A O 1
ATOM 635 N N . SER A 1 88 ? 20.77862 48.50446 65.70350 1.000 119.66663 95 SER A N 1
ATOM 636 C CA . SER A 1 88 ? 20.48410 49.74826 64.99838 1.000 116.19566 95 SER A CA 1
ATOM 637 C C . SER A 1 88 ? 19.48307 49.54075 63.86649 1.000 120.32804 95 SER A C 1
ATOM 638 O O . SER A 1 88 ? 19.80420 48.93374 62.84154 1.000 120.83327 95 SER A O 1
ATOM 642 N N . ASP B 1 4 ? -2.86441 25.24680 101.92486 1.000 86.45654 11 ASP B N 1
ATOM 643 C CA . ASP B 1 4 ? -4.22743 25.21259 102.44379 1.000 90.24890 11 ASP B CA 1
ATOM 644 C C . ASP B 1 4 ? -5.03361 26.42143 101.97369 1.000 86.15084 11 ASP B C 1
ATOM 645 O O . ASP B 1 4 ? -6.09256 26.27422 101.34664 1.000 85.93303 11 ASP B O 1
ATOM 650 N N . LEU B 1 5 ? -4.53883 27.61153 102.29466 1.000 79.68083 12 LEU B N 1
ATOM 651 C CA . LEU B 1 5 ? -5.13802 28.85441 101.81557 1.000 73.41409 12 LEU B CA 1
ATOM 652 C C . LEU B 1 5 ? -4.35005 29.37048 100.61358 1.000 71.22074 12 LEU B C 1
ATOM 653 O O . LEU B 1 5 ? -3.74923 30.44159 100.63056 1.000 72.91470 12 LEU B O 1
ATOM 658 N N . THR B 1 6 ? -4.38286 28.57742 99.54362 1.000 65.83818 13 THR B N 1
ATOM 659 C CA . THR B 1 6 ? -3.53485 28.85951 98.39665 1.000 72.74710 13 THR B CA 1
ATOM 660 C C . THR B 1 6 ? -3.94403 30.14441 97.70157 1.000 67.62213 13 THR B C 1
ATOM 661 O O . THR B 1 6 ? -3.08214 30.92954 97.30557 1.000 75.49208 13 THR B O 1
ATOM 673 N N . GLU B 1 8 ? -5.45056 32.88021 98.89536 1.000 64.44867 15 GLU B N 1
ATOM 674 C CA . GLU B 1 8 ? -5.07780 34.05231 99.67732 1.000 61.04504 15 GLU B CA 1
ATOM 675 C C . GLU B 1 8 ? -3.56584 34.25157 99.72539 1.000 65.10628 15 GLU B C 1
ATOM 676 O O . GLU B 1 8 ? -3.10404 35.39266 99.82735 1.000 69.83716 15 GLU B O 1
ATOM 682 N N . ASP B 1 9 ? -2.78165 33.17070 99.65548 1.000 65.21152 16 ASP B N 1
ATOM 683 C CA . ASP B 1 9 ? -1.32567 33.30195 99.64855 1.000 60.61854 16 ASP B CA 1
ATOM 684 C C . ASP B 1 9 ? -0.84071 33.93397 98.34754 1.000 58.53264 16 ASP B C 1
ATOM 685 O O . ASP B 1 9 ? 0.06815 34.76913 98.35455 1.000 65.62551 16 ASP B O 1
ATOM 690 N N . LEU B 1 10 ? -1.42858 33.53482 97.21453 1.000 60.61446 17 LEU B N 1
ATOM 691 C CA . LEU B 1 10 ? -1.06862 34.15182 95.93952 1.000 48.95016 17 LEU B CA 1
ATOM 692 C C . LEU B 1 10 ? -1.46187 35.62075 95.91643 1.000 47.85609 17 LEU B C 1
ATOM 693 O O . LEU B 1 10 ? -0.73599 36.46284 95.37242 1.000 54.04992 17 LEU B O 1
ATOM 698 N N . THR B 1 11 ? -2.61596 35.94458 96.50435 1.000 48.00448 18 THR B N 1
ATOM 699 C CA . THR B 1 11 ? -3.04320 37.33351 96.62126 1.000 51.86821 18 THR B CA 1
ATOM 700 C C . THR B 1 11 ? -2.08438 38.12472 97.49427 1.000 53.18260 18 THR B C 1
ATOM 701 O O . THR B 1 11 ? -1.68656 39.24177 97.15124 1.000 59.40669 18 THR B O 1
ATOM 705 N N . ALA B 1 12 ? -1.71235 37.56284 98.64432 1.000 54.92608 19 ALA B N 1
ATOM 706 C CA . ALA B 1 12 ? -0.74750 38.22904 99.51134 1.000 55.34159 19 ALA B CA 1
ATOM 707 C C . ALA B 1 12 ? 0.61251 38.34124 98.83840 1.000 53.86111 19 ALA B C 1
ATOM 708 O O . ALA B 1 12 ? 1.35333 39.30038 99.08439 1.000 56.59597 19 ALA B O 1
ATOM 710 N N . LYS B 1 13 ? 0.95272 37.37626 97.98047 1.000 65.10272 20 LYS B N 1
ATOM 711 C CA . LYS B 1 13 ? 2.18174 37.48343 97.19953 1.000 55.95385 20 LYS B CA 1
ATOM 712 C C . LYS B 1 13 ? 2.13058 38.68638 96.26546 1.000 51.87262 20 LYS B C 1
ATOM 713 O O . LYS B 1 13 ? 3.12547 39.40454 96.11048 1.000 56.39985 20 LYS B O 1
ATOM 719 N N . ILE B 1 14 ? 0.97558 38.92615 95.64139 1.000 41.23452 21 ILE B N 1
ATOM 720 C CA . ILE B 1 14 ? 0.82942 40.09708 94.78233 1.000 46.87969 21 ILE B CA 1
ATOM 721 C C . ILE B 1 14 ? 0.96016 41.37315 95.60127 1.000 57.91142 21 ILE B C 1
ATOM 722 O O . ILE B 1 14 ? 1.56702 42.35223 95.15626 1.000 55.93872 21 ILE B O 1
ATOM 727 N N . SER B 1 15 ? 0.39210 41.38311 96.81224 1.000 63.44398 22 SER B N 1
ATOM 728 C CA . SER B 1 15 ? 0.49485 42.56017 97.66919 1.000 59.81152 22 SER B CA 1
ATOM 729 C C . SER B 1 15 ? 1.94878 42.86343 98.00925 1.000 49.38801 22 SER B C 1
ATOM 730 O O . SER B 1 15 ? 2.39059 44.01450 97.92722 1.000 52.74494 22 SER B O 1
ATOM 733 N N . GLN B 1 16 ? 2.71294 41.83358 98.38334 1.000 47.39042 23 GLN B N 1
ATOM 734 C CA . GLN B 1 16 ? 4.12189 42.03784 98.70440 1.000 52.72001 23 GLN B CA 1
ATOM 735 C C . GLN B 1 16 ? 4.92388 42.42591 97.46543 1.000 58.03438 23 GLN B C 1
ATOM 736 O O . GLN B 1 16 ? 5.85174 43.23808 97.54943 1.000 69.86986 23 GLN B O 1
ATOM 742 N N . LEU B 1 17 ? 4.58204 41.85880 96.30544 1.000 58.00179 24 LEU B N 1
ATOM 743 C CA . LEU B 1 17 ? 5.28604 42.22486 95.08145 1.000 56.56513 24 LEU B CA 1
ATOM 744 C C . LEU B 1 17 ? 4.86183 43.59776 94.57637 1.000 47.04075 24 LEU B C 1
ATOM 745 O O . LEU B 1 17 ? 5.63475 44.26486 93.87937 1.000 40.34051 24 LEU B O 1
ATOM 750 N N . THR B 1 18 ? 3.65074 44.04157 94.92328 1.000 46.72363 25 THR B N 1
ATOM 751 C CA . THR B 1 18 ? 3.18154 45.35247 94.48119 1.000 51.85067 25 THR B CA 1
ATOM 752 C C . THR B 1 18 ? 3.84731 46.47662 95.26517 1.000 65.33806 25 THR B C 1
ATOM 753 O O . THR B 1 18 ? 4.27216 47.48067 94.68015 1.000 70.32193 25 THR B O 1
ATOM 757 N N . VAL B 1 19 ? 3.94026 46.33370 96.58919 1.000 65.86242 26 VAL B N 1
ATOM 758 C CA . VAL B 1 19 ? 4.56804 47.37785 97.39017 1.000 61.42982 26 VAL B CA 1
ATOM 759 C C . VAL B 1 19 ? 6.04404 47.51108 97.02824 1.000 53.63705 26 VAL B C 1
ATOM 760 O O . VAL B 1 19 ? 6.56685 48.62617 96.90721 1.000 75.50493 26 VAL B O 1
ATOM 764 N N . GLU B 1 20 ? 6.73324 46.38319 96.82133 1.000 32.18213 27 GLU B N 1
ATOM 765 C CA . GLU B 1 20 ? 8.12525 46.43941 96.38040 1.000 46.23248 27 GLU B CA 1
ATOM 766 C C . GLU B 1 20 ? 8.23622 47.04536 94.98837 1.000 56.87241 27 GLU B C 1
ATOM 767 O O . GLU B 1 20 ? 9.19612 47.76651 94.68839 1.000 53.71653 27 GLU B O 1
ATOM 773 N N . ASN B 1 21 ? 7.25932 46.76015 94.12334 1.000 54.93856 28 ASN B N 1
ATOM 774 C CA . ASN B 1 21 ? 7.28030 47.29009 92.76331 1.000 57.66618 28 ASN B CA 1
ATOM 775 C C . ASN B 1 21 ? 7.27704 48.81409 92.76024 1.000 52.01575 28 ASN B C 1
ATOM 776 O O . ASN B 1 21 ? 8.01097 49.44317 91.98824 1.000 61.31260 28 ASN B O 1
ATOM 781 N N . ARG B 1 22 ? 6.45989 49.42799 93.61616 1.000 57.72813 29 ARG B N 1
ATOM 782 C CA . ARG B 1 22 ? 6.41364 50.88398 93.66309 1.000 65.34127 29 ARG B CA 1
ATOM 783 C C . ARG B 1 22 ? 7.57249 51.47222 94.45812 1.000 59.58813 29 ARG B C 1
ATOM 784 O O . ARG B 1 22 ? 8.02732 52.57928 94.14909 1.000 59.80937 29 ARG B O 1
ATOM 792 N N . GLU B 1 23 ? 8.06156 50.75835 95.47818 1.000 47.13185 30 GLU B N 1
ATOM 793 C CA . GLU B 1 23 ? 9.27145 51.19959 96.16622 1.000 53.19743 30 GLU B CA 1
ATOM 794 C C . GLU B 1 23 ? 10.45149 51.27575 95.20928 1.000 55.58935 30 GLU B C 1
ATOM 795 O O . GLU B 1 23 ? 11.37334 52.07192 95.41929 1.000 64.84378 30 GLU B O 1
ATOM 801 N N . LEU B 1 24 ? 10.44468 50.45270 94.15832 1.000 50.47364 31 LEU B N 1
ATOM 802 C CA . LEU B 1 24 ? 11.45972 50.56982 93.11937 1.000 49.87461 31 LEU B CA 1
ATOM 803 C C . LEU B 1 24 ? 11.19856 51.78273 92.23229 1.000 46.99355 31 LEU B C 1
ATOM 804 O O . LEU B 1 24 ? 12.13846 52.47487 91.82531 1.000 40.84157 31 LEU B O 1
ATOM 809 N N . ARG B 1 25 ? 9.92452 52.06150 91.93422 1.000 48.83035 32 ARG B N 1
ATOM 810 C CA . ARG B 1 25 ? 9.58937 53.20540 91.09114 1.000 48.77739 32 ARG B CA 1
ATOM 811 C C . ARG B 1 25 ? 9.88011 54.52448 91.79509 1.000 56.65181 32 ARG B C 1
ATOM 812 O O . ARG B 1 25 ? 10.30898 55.49253 91.15707 1.000 61.28606 32 ARG B O 1
ATOM 820 N N . LYS B 1 26 ? 9.64303 54.58951 93.10908 1.000 70.99306 33 LYS B N 1
ATOM 821 C CA . LYS B 1 26 ? 9.93478 55.81459 93.84803 1.000 76.12735 33 LYS B CA 1
ATOM 822 C C . LYS B 1 26 ? 11.43574 56.05985 93.93410 1.000 73.59003 33 LYS B C 1
ATOM 823 O O . LYS B 1 26 ? 11.88354 57.21193 93.94707 1.000 85.18585 33 LYS B O 1
ATOM 829 N N . ALA B 1 27 ? 12.22992 54.98899 93.99319 1.000 63.35599 34 ALA B N 1
ATOM 830 C CA . ALA B 1 27 ? 13.67889 55.15324 94.01426 1.000 64.43175 34 ALA B CA 1
ATOM 831 C C . ALA B 1 27 ? 14.22190 55.52627 92.64127 1.000 70.67272 34 ALA B C 1
ATOM 832 O O . ALA B 1 27 ? 15.22678 56.24043 92.54828 1.000 81.62605 34 ALA B O 1
ATOM 834 N N . LEU B 1 28 ? 13.57603 55.06010 91.56826 1.000 57.77785 35 LEU B N 1
ATOM 835 C CA . LEU B 1 28 ? 14.01404 55.42911 90.22626 1.000 61.91859 35 LEU B CA 1
ATOM 836 C C . LEU B 1 28 ? 13.65681 56.86804 89.88017 1.000 59.63235 35 LEU B C 1
ATOM 837 O O . LEU B 1 28 ? 14.29175 57.45410 88.99718 1.000 48.53601 35 LEU B O 1
ATOM 842 N N . GLY B 1 29 ? 12.66268 57.44790 90.54909 1.000 60.04312 36 GLY B N 1
ATOM 843 C CA . GLY B 1 29 ? 12.37944 58.86184 90.40901 1.000 63.07610 36 GLY B CA 1
ATOM 844 C C . GLY B 1 29 ? 13.21424 59.76603 91.28301 1.000 72.25822 36 GLY B C 1
ATOM 845 O O . GLY B 1 29 ? 13.21104 60.98402 91.08395 1.000 81.52570 36 GLY B O 1
ATOM 846 N N . SER B 1 30 ? 13.93729 59.19920 92.24907 1.000 68.16721 37 SER B N 1
ATOM 847 C CA . SER B 1 30 ? 14.80611 59.96239 93.13508 1.000 74.77192 37 SER B CA 1
ATOM 848 C C . SER B 1 30 ? 16.20611 60.15560 92.56915 1.000 78.90898 37 SER B C 1
ATOM 849 O O . SER B 1 30 ? 17.04397 60.77678 93.23116 1.000 97.24524 37 SER B O 1
ATOM 852 N N . THR B 1 31 ? 16.48126 59.64259 91.37618 1.000 62.68569 38 THR B N 1
ATOM 853 C CA . THR B 1 31 ? 17.78726 59.78778 90.75424 1.000 64.16992 38 THR B CA 1
ATOM 854 C C . THR B 1 31 ? 17.84609 61.07675 89.94218 1.000 59.46476 38 THR B C 1
ATOM 855 O O . THR B 1 31 ? 16.82502 61.61756 89.51311 1.000 50.58177 38 THR B O 1
ATOM 859 N N . ALA B 1 32 ? 19.06801 61.56795 89.73322 1.000 58.22900 39 ALA B N 1
ATOM 860 C CA . ALA B 1 32 ? 19.26484 62.81095 89.00017 1.000 64.45323 39 ALA B CA 1
ATOM 861 C C . ALA B 1 32 ? 19.10594 62.65085 87.49317 1.000 71.02910 39 ALA B C 1
ATOM 862 O O . ALA B 1 32 ? 19.07581 63.66281 86.78112 1.000 84.58653 39 ALA B O 1
ATOM 864 N N . ASP B 1 33 ? 18.99818 61.42081 86.98923 1.000 61.65451 40 ASP B N 1
ATOM 865 C CA . ASP B 1 33 ? 18.90829 61.17972 85.55623 1.000 70.81390 40 ASP B CA 1
ATOM 866 C C . ASP B 1 33 ? 17.45335 60.99646 85.16017 1.000 68.08100 40 ASP B C 1
ATOM 867 O O . ASP B 1 33 ? 16.78947 60.08637 85.68518 1.000 59.32459 40 ASP B O 1
ATOM 872 N N . PRO B 1 34 ? 16.91325 61.82532 84.26410 1.000 70.54630 41 PRO B N 1
ATOM 873 C CA . PRO B 1 34 ? 15.51030 61.64106 83.85304 1.000 58.80936 41 PRO B CA 1
ATOM 874 C C . PRO B 1 34 ? 15.26156 60.32598 83.14009 1.000 53.35956 41 PRO B C 1
ATOM 875 O O . PRO B 1 34 ? 14.16465 59.76380 83.25806 1.000 53.03633 41 PRO B O 1
ATOM 879 N N . ARG B 1 35 ? 16.25269 59.81712 82.40516 1.000 52.61494 42 ARG B N 1
ATOM 880 C CA . ARG B 1 35 ? 16.12994 58.58206 81.64122 1.000 49.82676 42 ARG B CA 1
ATOM 881 C C . ARG B 1 35 ? 15.98811 57.34408 82.52227 1.000 65.52761 42 ARG B C 1
ATOM 882 O O . ARG B 1 35 ? 15.76532 56.25001 81.98931 1.000 68.20009 42 ARG B O 1
ATOM 890 N N . ASP B 1 36 ? 16.11101 57.48116 83.84227 1.000 69.32528 43 ASP B N 1
ATOM 891 C CA . ASP B 1 36 ? 15.86516 56.37916 84.76431 1.000 55.43741 43 ASP B CA 1
ATOM 892 C C . ASP B 1 36 ? 14.38617 56.18593 85.07524 1.000 47.32265 43 ASP B C 1
ATOM 893 O O . ASP B 1 36 ? 14.04030 55.23890 85.78927 1.000 47.46695 43 ASP B O 1
ATOM 898 N N . ARG B 1 37 ? 13.51605 57.05275 84.56216 1.000 51.91377 44 ARG B N 1
ATOM 899 C CA . ARG B 1 37 ? 12.08906 56.92152 84.81709 1.000 52.34461 44 ARG B CA 1
ATOM 900 C C . ARG B 1 37 ? 11.55031 55.64540 84.17012 1.000 55.38177 44 ARG B C 1
ATOM 901 O O . ARG B 1 37 ? 11.86842 55.35440 83.01316 1.000 55.39358 44 ARG B O 1
ATOM 909 N N . PRO B 1 38 ? 10.74241 54.86530 84.88712 1.000 62.23788 45 PRO B N 1
ATOM 910 C CA . PRO B 1 38 ? 10.12664 53.68316 84.26915 1.000 65.10243 45 PRO B CA 1
ATOM 911 C C . PRO B 1 38 ? 9.05662 54.09093 83.26607 1.000 69.59966 45 PRO B C 1
ATOM 912 O O . PRO B 1 38 ? 8.15447 54.86979 83.58399 1.000 80.65827 45 PRO B O 1
ATOM 916 N N . LEU B 1 39 ? 9.16678 53.55889 82.05010 1.000 57.70299 46 LEU B N 1
ATOM 917 C CA . LEU B 1 39 ? 8.21478 53.86767 80.99304 1.000 57.29778 46 LEU B CA 1
ATOM 918 C C . LEU B 1 39 ? 6.89689 53.14146 81.22401 1.000 52.09956 46 LEU B C 1
ATOM 919 O O . LEU B 1 39 ? 6.87507 51.97248 81.62206 1.000 51.79077 46 LEU B O 1
ATOM 924 N N . THR B 1 40 ? 5.79578 53.83926 80.96192 1.000 46.75512 47 THR B N 1
ATOM 925 C CA . THR B 1 40 ? 4.48889 53.20304 80.96788 1.000 55.64617 47 THR B CA 1
ATOM 926 C C . THR B 1 40 ? 4.35211 52.27296 79.76392 1.000 55.51575 47 THR B C 1
ATOM 927 O O . THR B 1 40 ? 5.10715 52.35704 78.79095 1.000 57.43807 47 THR B O 1
ATOM 931 N N . ALA B 1 41 ? 3.36626 51.37379 79.83891 1.000 57.16124 48 ALA B N 1
ATOM 932 C CA . ALA B 1 41 ? 3.13748 50.43470 78.74394 1.000 50.61262 48 ALA B CA 1
ATOM 933 C C . ALA B 1 41 ? 2.73142 51.15257 77.46389 1.000 54.29153 48 ALA B C 1
ATOM 934 O O . ALA B 1 41 ? 2.95357 50.63555 76.36393 1.000 50.75203 48 ALA B O 1
ATOM 936 N N . THR B 1 42 ? 2.13721 52.34047 77.58680 1.000 52.13917 49 THR B N 1
ATOM 937 C CA . THR B 1 42 ? 1.77914 53.11535 76.40474 1.000 42.56073 49 THR B CA 1
ATOM 938 C C . THR B 1 42 ? 3.02308 53.68253 75.72678 1.000 49.56814 49 THR B C 1
ATOM 939 O O . THR B 1 42 ? 3.23118 53.47951 74.52380 1.000 53.50772 49 THR B O 1
ATOM 943 N N . GLU B 1 43 ? 3.86792 54.38671 76.48479 1.000 49.22103 50 GLU B N 1
ATOM 944 C CA . GLU B 1 43 ? 5.09386 54.94190 75.91683 1.000 44.84290 50 GLU B CA 1
ATOM 945 C C . GLU B 1 43 ? 6.00307 53.84302 75.38293 1.000 43.63984 50 GLU B C 1
ATOM 946 O O . GLU B 1 43 ? 6.65010 54.01108 74.34195 1.000 50.45793 50 GLU B O 1
ATOM 952 N N . LYS B 1 44 ? 6.05923 52.70707 76.07998 1.000 51.23305 51 LYS B N 1
ATOM 953 C CA . LYS B 1 44 ? 6.89744 51.59819 75.64108 1.000 52.08040 51 LYS B CA 1
ATOM 954 C C . LYS B 1 44 ? 6.41761 51.02304 74.31209 1.000 58.54792 51 LYS B C 1
ATOM 955 O O . LYS B 1 44 ? 7.23273 50.57714 73.49715 1.000 53.53309 51 LYS B O 1
ATOM 961 N N . GLU B 1 45 ? 5.10462 51.03281 74.07202 1.000 51.64528 52 GLU B N 1
ATOM 962 C CA . GLU B 1 45 ? 4.58077 50.54566 72.79901 1.000 53.85881 52 GLU B CA 1
ATOM 963 C C . GLU B 1 45 ? 4.81565 51.55464 71.68098 1.000 48.76914 52 GLU B C 1
ATOM 964 O O . GLU B 1 45 ? 5.10578 51.16964 70.54201 1.000 45.90870 52 GLU B O 1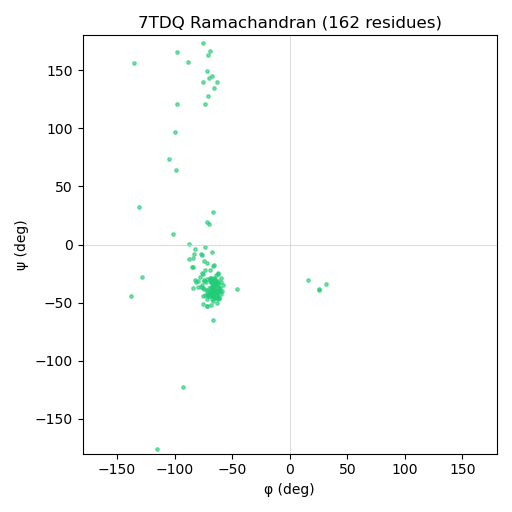
ATOM 970 N N . ALA B 1 46 ? 4.69742 52.85064 71.98591 1.000 37.07027 53 ALA B N 1
ATOM 971 C CA . ALA B 1 46 ? 4.93729 53.87463 70.97487 1.000 43.30005 53 ALA B CA 1
ATOM 972 C C . ALA B 1 46 ? 6.38032 53.84785 70.48495 1.000 44.07701 53 ALA B C 1
ATOM 973 O O . ALA B 1 46 ? 6.64235 54.01784 69.28895 1.000 56.49476 53 ALA B O 1
ATOM 975 N N . GLN B 1 47 ? 7.33531 53.64106 71.39401 1.000 51.13993 54 GLN B N 1
ATOM 976 C CA . GLN B 1 47 ? 8.73034 53.57128 70.97608 1.000 48.81650 54 GLN B CA 1
ATOM 977 C C . GLN B 1 47 ? 9.03360 52.25629 70.27416 1.000 48.25904 54 GLN B C 1
ATOM 978 O O . GLN B 1 47 ? 9.89766 52.21140 69.39121 1.000 44.03033 54 GLN B O 1
ATOM 984 N N . LEU B 1 48 ? 8.33177 51.18419 70.64418 1.000 43.58226 55 LEU B N 1
ATOM 985 C CA . LEU B 1 48 ? 8.47902 49.92418 69.92324 1.000 53.14768 55 LEU B CA 1
ATOM 986 C C . LEU B 1 48 ? 7.90908 50.02502 68.51321 1.000 57.45629 55 LEU B C 1
ATOM 987 O O . LEU B 1 48 ? 8.51221 49.52307 67.55727 1.000 54.12088 55 LEU B O 1
ATOM 992 N N . THR B 1 49 ? 6.74597 50.66481 68.36612 1.000 55.91667 56 THR B N 1
ATOM 993 C CA . THR B 1 49 ? 6.14102 50.82664 67.04708 1.000 56.42942 56 THR B CA 1
ATOM 994 C C . THR B 1 49 ? 7.01791 51.68775 66.14808 1.000 58.05983 56 THR B C 1
ATOM 995 O O . THR B 1 49 ? 7.22803 51.36673 64.97311 1.000 50.36294 56 THR B O 1
ATOM 999 N N . ALA B 1 50 ? 7.53870 52.79186 66.69106 1.000 51.34630 57 ALA B N 1
ATOM 1000 C CA . ALA B 1 50 ? 8.42359 53.65198 65.91406 1.000 47.35562 57 ALA B CA 1
ATOM 1001 C C . ALA B 1 50 ? 9.71673 52.93918 65.54116 1.000 42.19812 57 ALA B C 1
ATOM 1002 O O . ALA B 1 50 ? 10.27774 53.19122 64.46818 1.000 67.64933 57 ALA B O 1
ATOM 1004 N N . THR B 1 51 ? 10.20884 52.05531 66.41023 1.000 49.44866 58 THR B N 1
ATOM 1005 C CA . THR B 1 51 ? 11.43398 51.32650 66.10833 1.000 39.35703 58 THR B CA 1
ATOM 1006 C C . THR B 1 51 ? 11.20221 50.29041 65.01537 1.000 42.11963 58 THR B C 1
ATOM 1007 O O . THR B 1 51 ? 12.02128 50.14950 64.10042 1.000 49.44751 58 THR B O 1
ATOM 1011 N N . VAL B 1 52 ? 10.08633 49.56022 65.09434 1.000 47.13707 59 VAL B N 1
ATOM 1012 C CA . VAL B 1 52 ? 9.73855 48.60711 64.04237 1.000 38.57928 59 VAL B CA 1
ATOM 1013 C C . VAL B 1 52 ? 9.53749 49.32701 62.71533 1.000 46.04076 59 VAL B C 1
ATOM 1014 O O . VAL B 1 52 ? 9.97263 48.85004 61.65937 1.000 53.72725 59 VAL B O 1
ATOM 1018 N N . GLY B 1 53 ? 8.88529 50.49190 62.74824 1.000 41.23689 60 GLY B N 1
ATOM 1019 C CA . GLY B 1 53 ? 8.63323 51.22080 61.51719 1.000 34.35905 60 GLY B CA 1
ATOM 1020 C C . GLY B 1 53 ? 9.90519 51.69998 60.84223 1.000 47.43664 60 GLY B C 1
ATOM 1021 O O . GLY B 1 53 ? 9.99024 51.73794 59.61223 1.000 46.55964 60 GLY B O 1
ATOM 1022 N N . ALA B 1 54 ? 10.91408 52.06420 61.63627 1.000 42.05441 61 ALA B N 1
ATOM 1023 C CA . ALA B 1 54 ? 12.17403 52.52838 61.06231 1.000 40.76131 61 ALA B CA 1
ATOM 1024 C C . ALA B 1 54 ? 12.93126 51.38248 60.40140 1.000 44.63428 61 ALA B C 1
ATOM 1025 O O . ALA B 1 54 ? 13.40630 51.51251 59.26742 1.000 58.41957 61 ALA B O 1
ATOM 1035 N N . SER B 1 56 ? 11.74081 48.44123 59.45348 1.000 53.91583 63 SER B N 1
ATOM 1036 C CA . SER B 1 56 ? 10.96196 47.88904 58.34947 1.000 46.65820 63 SER B CA 1
ATOM 1037 C C . SER B 1 56 ? 11.11689 48.73201 57.08944 1.000 50.36110 63 SER B C 1
ATOM 1038 O O . SER B 1 56 ? 11.18103 48.18997 55.97947 1.000 45.74152 63 SER B O 1
ATOM 1041 N N . ALA B 1 57 ? 11.16665 50.05602 57.23838 1.000 47.94526 64 ALA B N 1
ATOM 1042 C CA . ALA B 1 57 ? 11.43056 50.91401 56.08935 1.000 38.83757 64 ALA B CA 1
ATOM 1043 C C . ALA B 1 57 ? 12.84763 50.70523 55.57243 1.000 43.84499 64 ALA B C 1
ATOM 1044 O O . ALA B 1 57 ? 13.08668 50.75321 54.36044 1.000 45.49963 64 ALA B O 1
ATOM 1046 N N . ALA B 1 58 ? 13.79762 50.46744 56.48049 1.000 41.22328 65 ALA B N 1
ATOM 1047 C CA . ALA B 1 58 ? 15.16569 50.17365 56.06358 1.000 45.46197 65 ALA B CA 1
ATOM 1048 C C . ALA B 1 58 ? 15.24396 48.82963 55.35465 1.000 56.83786 65 ALA B C 1
ATOM 1049 O O . ALA B 1 58 ? 15.94703 48.69470 54.34569 1.000 52.50738 65 ALA B O 1
ATOM 1051 N N . ALA B 1 59 ? 14.53010 47.82453 55.86766 1.000 45.23751 66 ALA B N 1
ATOM 1052 C CA . ALA B 1 59 ? 14.49236 46.52549 55.20272 1.000 45.83891 66 ALA B CA 1
ATOM 1053 C C . ALA B 1 59 ? 13.80041 46.62231 53.84968 1.000 46.38619 66 ALA B C 1
ATOM 1054 O O . ALA B 1 59 ? 14.23257 45.99234 52.87773 1.000 50.45193 66 ALA B O 1
ATOM 1056 N N . ALA B 1 60 ? 12.72728 47.41212 53.76559 1.000 49.67792 67 ALA B N 1
ATOM 1057 C CA . ALA B 1 60 ? 12.02432 47.57994 52.49754 1.000 46.38040 67 ALA B CA 1
ATOM 1058 C C . ALA B 1 60 ? 12.89325 48.28404 51.46455 1.000 51.96075 67 ALA B C 1
ATOM 1059 O O . ALA B 1 60 ? 12.73335 48.05895 50.25955 1.000 45.62502 67 ALA B O 1
ATOM 1061 N N . LYS B 1 61 ? 13.81408 49.13722 51.91656 1.000 57.4039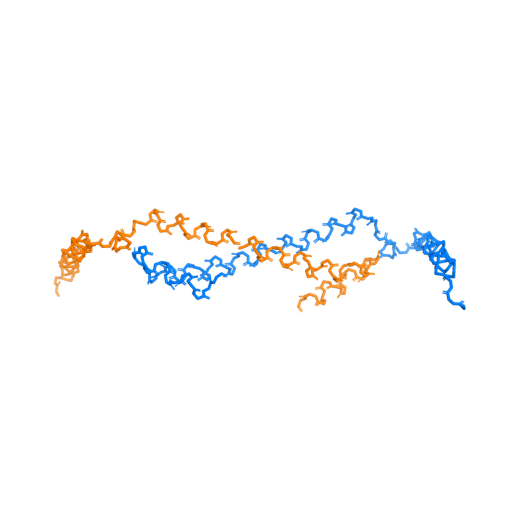4 68 LYS B N 1
ATOM 1062 C CA . LYS B 1 61 ? 14.72001 49.81533 50.99557 1.000 48.46265 68 LYS B CA 1
ATOM 1063 C C . LYS B 1 61 ? 15.69122 48.82646 50.36067 1.000 54.93198 68 LYS B C 1
ATOM 1064 O O . LYS B 1 61 ? 15.82029 48.76643 49.13168 1.000 55.73911 68 LYS B O 1
ATOM 1070 N N . LYS B 1 62 ? 16.37831 48.03662 51.18974 1.000 49.85569 69 LYS B N 1
ATOM 1071 C CA . LYS B 1 62 ? 17.35650 47.08076 50.67984 1.000 51.18899 69 LYS B CA 1
ATOM 1072 C C . LYS B 1 62 ? 16.69473 45.96561 49.87686 1.000 55.10370 69 LYS B C 1
ATOM 1073 O O . LYS B 1 62 ? 17.28386 45.46966 48.90991 1.000 53.63505 69 LYS B O 1
ATOM 1079 N N . ILE B 1 63 ? 15.47678 45.56942 50.25282 1.000 57.97045 70 ILE B N 1
ATOM 1080 C CA . ILE B 1 63 ? 14.77400 44.50827 49.53183 1.000 55.13220 70 ILE B CA 1
ATOM 1081 C C . ILE B 1 63 ? 14.41999 44.95814 48.12179 1.000 50.78981 70 ILE B C 1
ATOM 1082 O O . ILE B 1 63 ? 14.54317 44.19111 47.15884 1.000 51.59041 70 ILE B O 1
ATOM 1087 N N . GLU B 1 64 ? 13.95779 46.20305 47.97671 1.000 50.84630 71 GLU B N 1
ATOM 1088 C CA . GLU B 1 64 ? 13.57777 46.68892 46.65566 1.000 48.30072 71 GLU B CA 1
ATOM 1089 C C . GLU B 1 64 ? 14.78480 46.77108 45.73272 1.000 57.36615 71 GLU B C 1
ATOM 1090 O O . GLU B 1 64 ? 14.70393 46.39001 44.55974 1.000 55.61529 71 GLU B O 1
ATOM 1096 N N . ALA B 1 65 ? 15.91570 47.25730 46.24776 1.000 56.26221 72 ALA B N 1
ATOM 1097 C CA . ALA B 1 65 ? 17.12473 47.32147 45.43382 1.000 50.38072 72 ALA B CA 1
ATOM 1098 C C . ALA B 1 65 ? 17.62898 45.92754 45.08591 1.000 51.22393 72 ALA B C 1
ATOM 1099 O O . ALA B 1 65 ? 18.15008 45.70357 43.98595 1.000 51.90199 72 ALA B O 1
ATOM 1101 N N . ARG B 1 66 ? 17.47510 44.97256 46.00295 1.000 53.94210 73 ARG B N 1
ATOM 1102 C CA . ARG B 1 66 ? 17.99834 43.63363 45.75004 1.000 56.50058 73 ARG B CA 1
ATOM 1103 C C . ARG B 1 66 ? 17.22652 42.93245 44.64003 1.000 65.25766 73 ARG B C 1
ATOM 1104 O O . ARG B 1 66 ? 17.82667 42.28551 43.77710 1.000 62.49307 73 ARG B O 1
ATOM 1112 N N . VAL B 1 67 ? 15.89750 43.04222 44.64496 1.000 64.32016 74 VAL B N 1
ATOM 1113 C CA . VAL B 1 67 ? 15.10267 42.34404 43.64295 1.000 57.92605 74 VAL B CA 1
ATOM 1114 C C . VAL B 1 67 ? 15.00260 43.13496 42.34791 1.000 55.01519 74 VAL B C 1
ATOM 1115 O O . VAL B 1 67 ? 14.66675 42.56185 41.30892 1.000 65.27441 74 VAL B O 1
ATOM 1119 N N . ARG B 1 68 ? 15.26937 44.44300 42.37386 1.000 44.30764 75 ARG B N 1
ATOM 1120 C CA . ARG B 1 68 ? 15.41132 45.17097 41.11883 1.000 44.20427 75 ARG B CA 1
ATOM 1121 C C . ARG B 1 68 ? 16.67343 44.74415 40.38692 1.000 56.87606 75 ARG B C 1
ATOM 1122 O O . ARG B 1 68 ? 16.72348 44.79609 39.15292 1.000 55.43724 75 ARG B O 1
ATOM 1130 N N . THR B 1 69 ? 17.69646 44.32136 41.13099 1.000 67.08932 76 THR B N 1
ATOM 1131 C CA . THR B 1 69 ? 18.90858 43.80853 40.50308 1.000 68.64696 76 THR B CA 1
ATOM 1132 C C . THR B 1 69 ? 18.61284 42.55244 39.69612 1.000 65.85124 76 THR B C 1
ATOM 1133 O O . THR B 1 69 ? 19.12592 42.38148 38.58416 1.000 73.65275 76 THR B O 1
ATOM 1137 N N . ILE B 1 70 ? 17.75896 41.67632 40.22712 1.000 65.65074 77 ILE B N 1
ATOM 1138 C CA . ILE B 1 70 ? 17.45621 40.41824 39.55517 1.000 69.31759 77 ILE B CA 1
ATOM 1139 C C . ILE B 1 70 ? 16.40623 40.61101 38.46410 1.000 69.57766 77 ILE B C 1
ATOM 1140 O O . ILE B 1 70 ? 16.43640 39.91696 37.43914 1.000 76.73616 77 ILE B O 1
ATOM 1145 N N . PHE B 1 71 ? 15.47506 41.54786 38.64801 1.000 68.13027 78 PHE B N 1
ATOM 1146 C CA . PHE B 1 71 ? 14.41008 41.74563 37.67395 1.000 67.43030 78 PHE B CA 1
ATOM 1147 C C . PHE B 1 71 ? 14.87102 42.48665 36.42493 1.000 73.72755 78 PHE B C 1
ATOM 1148 O O . PHE B 1 71 ? 14.25710 42.31749 35.36691 1.000 77.63509 78 PHE B O 1
ATOM 1156 N N . SER B 1 72 ? 15.93487 43.28883 36.51195 1.000 74.74563 79 SER B N 1
ATOM 1157 C CA . SER B 1 72 ? 16.35080 44.09085 35.36793 1.000 77.25444 79 SER B CA 1
ATOM 1158 C C . SER B 1 72 ? 16.75600 43.23286 34.17300 1.000 72.31422 79 SER B C 1
ATOM 1159 O O . SER B 1 72 ? 16.68498 43.70379 33.03197 1.000 60.64201 79 SER B O 1
ATOM 1162 N N . LYS B 1 73 ? 17.18520 41.98894 34.40308 1.000 66.63744 80 LYS B N 1
ATOM 1163 C CA . LYS B 1 73 ? 17.60941 41.14796 33.29014 1.000 72.69534 80 LYS B CA 1
ATOM 1164 C C . LYS B 1 73 ? 16.43055 40.48473 32.58911 1.000 80.40341 80 LYS B C 1
ATOM 1165 O O . LYS B 1 73 ? 16.49466 40.24568 31.37813 1.000 90.73125 80 LYS B O 1
ATOM 1171 N N . VAL B 1 74 ? 15.35157 40.18758 33.31707 1.000 75.95001 81 VAL B N 1
ATOM 1172 C CA . VAL B 1 74 ? 14.26073 39.41536 32.73705 1.000 60.75922 81 VAL B CA 1
ATOM 1173 C C . VAL B 1 74 ? 13.49763 40.27318 31.73697 1.000 59.41138 81 VAL B C 1
ATOM 1174 O O . VAL B 1 74 ? 13.43242 41.50918 31.84991 1.000 60.19105 81 VAL B O 1
ATOM 1178 N N . VAL B 1 75 ? 12.95080 39.61004 30.71998 1.000 63.76316 82 VAL B N 1
ATOM 1179 C CA . VAL B 1 75 ? 12.10274 40.26985 29.73890 1.000 63.39590 82 VAL B CA 1
ATOM 1180 C C . VAL B 1 75 ? 10.80288 39.47962 29.61187 1.000 50.66731 82 VAL B C 1
ATOM 1181 O O . VAL B 1 75 ? 9.74579 40.06243 29.35479 1.000 57.54941 82 VAL B O 1
ATOM 1185 N N . THR B 1 76 ? 10.82809 38.17064 29.86494 1.000 42.63458 83 THR B N 1
ATOM 1186 C CA . THR B 1 76 ? 9.61624 37.35542 29.69891 1.000 54.49853 83 THR B CA 1
ATOM 1187 C C . THR B 1 76 ? 9.02728 36.71038 30.96091 1.000 67.28695 83 THR B C 1
ATOM 1188 O O . THR B 1 76 ? 9.47818 36.96251 32.07693 1.000 75.99088 83 THR B O 1
ATOM 1192 N N . GLN B 1 77 ? 7.96243 35.89919 30.80590 1.000 68.52508 84 GLN B N 1
ATOM 1193 C CA . GLN B 1 77 ? 7.21248 35.26812 31.89389 1.000 66.05641 84 GLN B CA 1
ATOM 1194 C C . GLN B 1 77 ? 8.06162 34.23930 32.63199 1.000 62.93476 84 GLN B C 1
ATOM 1195 O O . GLN B 1 77 ? 8.32553 34.39640 33.82399 1.000 66.64917 84 GLN B O 1
ATOM 1201 N N . LYS B 1 78 ? 8.44184 33.17533 31.92106 1.000 61.71862 85 LYS B N 1
ATOM 1202 C CA . LYS B 1 78 ? 9.30799 32.12650 32.45115 1.000 64.17102 85 LYS B CA 1
ATOM 1203 C C . LYS B 1 78 ? 10.50685 32.71074 33.18819 1.000 63.87982 85 LYS B C 1
ATOM 1204 O O . LYS B 1 78 ? 10.93089 32.17386 34.21923 1.000 71.25180 85 LYS B O 1
ATOM 1210 N N . GLN B 1 79 ? 11.06869 33.80581 32.67816 1.000 61.30262 86 GLN B N 1
ATOM 1211 C CA . GLN B 1 79 ? 12.28157 34.34505 33.28120 1.000 58.84465 86 GLN B CA 1
ATOM 1212 C C . GLN B 1 79 ? 12.00039 35.00007 34.62815 1.000 61.76947 86 GLN B C 1
ATOM 1213 O O . GLN B 1 79 ? 12.87134 34.99926 35.50520 1.000 52.85492 86 GLN B O 1
ATOM 1219 N N . VAL B 1 80 ? 10.79928 35.55287 34.81406 1.000 61.49809 87 VAL B N 1
ATOM 1220 C CA . VAL B 1 80 ? 10.42712 36.08687 36.12202 1.000 55.12128 87 VAL B CA 1
ATOM 1221 C C . VAL B 1 80 ? 10.36326 34.96691 37.15207 1.000 59.27810 87 VAL B C 1
ATOM 1222 O O . VAL B 1 80 ? 10.83618 35.11705 38.28609 1.000 58.26706 87 VAL B O 1
ATOM 1226 N N . ASP B 1 81 ? 9.79348 33.82179 36.76909 1.000 50.78831 88 ASP B N 1
ATOM 1227 C CA . ASP B 1 81 ? 9.64162 32.70781 37.70014 1.000 60.97076 88 ASP B CA 1
ATOM 1228 C C . ASP B 1 81 ? 10.99768 32.20707 38.18524 1.000 70.13393 88 ASP B C 1
ATOM 1229 O O . ASP B 1 81 ? 11.20465 32.00316 39.38626 1.000 77.20135 88 ASP B O 1
ATOM 1234 N N . ASP B 1 82 ? 11.93876 32.00618 37.25829 1.000 70.02286 89 ASP B N 1
ATOM 1235 C CA . ASP B 1 82 ? 13.27682 31.57143 37.64438 1.000 69.46568 89 ASP B CA 1
ATOM 1236 C C . ASP B 1 82 ? 13.98959 32.62759 38.48037 1.000 60.46097 89 ASP B C 1
ATOM 1237 O O . ASP B 1 82 ? 14.83161 32.28978 39.32043 1.000 73.93298 89 ASP B O 1
ATOM 1242 N N . ALA B 1 83 ? 13.66839 33.90553 38.26729 1.000 53.35970 90 ALA B N 1
ATOM 1243 C CA . ALA B 1 83 ? 14.22216 34.95367 39.11627 1.000 58.05483 90 ALA B CA 1
ATOM 1244 C C . ALA B 1 83 ? 13.60410 34.91363 40.50824 1.000 64.19591 90 ALA B C 1
ATOM 1245 O O . ALA B 1 83 ? 14.29901 35.12279 41.51026 1.000 75.99923 90 ALA B O 1
ATOM 1247 N N . LEU B 1 84 ? 12.29714 34.64741 40.59018 1.000 65.12019 91 LEU B N 1
ATOM 1248 C CA . LEU B 1 84 ? 11.64410 34.50136 41.88716 1.000 61.55205 91 LEU B CA 1
ATOM 1249 C C . LEU B 1 84 ? 12.13527 33.25648 42.61524 1.000 66.59863 91 LEU B C 1
ATOM 1250 O O . LEU B 1 84 ? 12.31121 33.27457 43.83925 1.000 79.63658 91 LEU B O 1
ATOM 1255 N N . LYS B 1 85 ? 12.34250 32.16048 41.88131 1.000 69.35219 92 LYS B N 1
ATOM 1256 C CA . LYS B 1 85 ? 12.95267 30.97861 42.47740 1.000 73.32593 92 LYS B CA 1
ATOM 1257 C C . LYS B 1 85 ? 14.38560 31.25288 42.90746 1.000 78.53119 92 LYS B C 1
ATOM 1258 O O . LYS B 1 85 ? 14.84764 30.70401 43.91351 1.000 85.60935 92 LYS B O 1
ATOM 1264 N N . GLY B 1 86 ? 15.10149 32.09696 42.16045 1.000 78.19997 93 GLY B N 1
ATOM 1265 C CA . GLY B 1 86 ? 16.41040 32.54921 42.59150 1.000 80.62229 93 GLY B CA 1
ATOM 1266 C C . GLY B 1 86 ? 16.37718 33.42626 43.82445 1.000 84.55553 93 GLY B C 1
ATOM 1267 O O . GLY B 1 86 ? 17.40712 33.58947 44.48450 1.000 83.09397 93 GLY B O 1
ATOM 1268 N N . LEU B 1 87 ? 15.21707 33.99808 44.14637 1.000 91.51532 94 LEU B N 1
ATOM 1269 C CA . LEU B 1 87 ? 15.06587 34.76311 45.37732 1.000 90.33302 94 LEU B CA 1
ATOM 1270 C C . LEU B 1 87 ? 14.73196 33.88911 46.57635 1.000 98.88906 94 LEU B C 1
ATOM 1271 O O . LEU B 1 87 ? 14.92983 34.32520 47.71533 1.000 98.66321 94 LEU B O 1
ATOM 1276 N N . SER B 1 88 ? 14.23018 32.67802 46.35238 1.000 101.15874 95 SER B N 1
ATOM 1277 C CA . SER B 1 88 ? 13.87228 31.78501 47.44840 1.000 116.49725 95 SER B CA 1
ATOM 1278 C C . SER B 1 88 ? 15.12134 31.23026 48.12349 1.000 127.44341 95 SER B C 1
ATOM 1279 O O . SER B 1 88 ? 15.91749 30.52436 47.50357 1.000 130.61741 95 SER B O 1
#

Foldseek 3Di:
DDDVVVVVVVVVVVVVVVVVQVVQCPDDDNVSHDDDPVRVVVVVVVVVVVCVVVVVVVVVVVVVLVVPDDDPVSNVVSVPVVD/D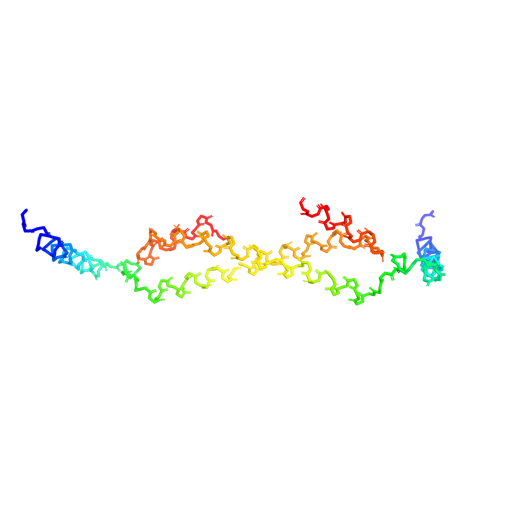PPVVVVVVVVVVVVVVVVVQVVLVVDPDPVSHDDDPVVVVVVVVVVVVVVVVVVVVVVVVLCVLVVP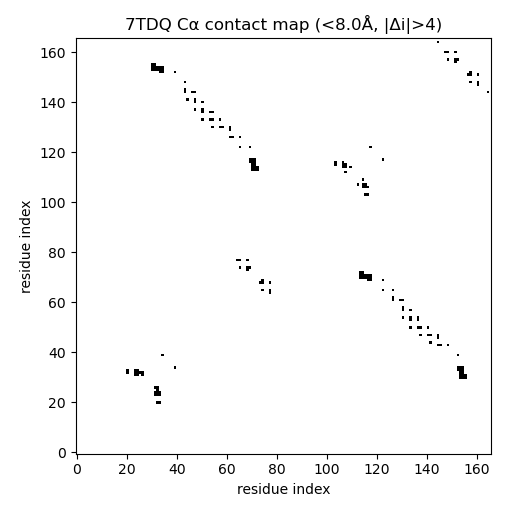DDDDVSVVVSVVVVD

InterPro domains:
  IPR008642 Herpesvirus BLRF2 [PF05812] (11-126)

Organism: Human herpesvirus 8 type P (isolate GK18) (NCBI:txid868565)

Solvent-accessible surface area: 12485 Å² total

Radius of gyration: 28.97 Å; Cα contacts (8 Å, |Δi|>4): 94; chains: 2; bounding box: 46×38×86 Å

Secondary structure (DSSP, 8-state):
----HHHHHHHHHHHHHHHHHHHHHT-SSGGGSPPPHHHHHHHHHHHHH--HHHHHHHHHHHHHHHTT--BHHHHHHHHHH--/----HHHHHHHHHHHHHHHHHHHHSSSS-GGGSBPPHHHHHHHHHHHHH--HHHHHHHHHHHHHHHTT--SHHHHHHHHHHH-